Protein AF-A0A526XZ73-F1 (afdb_monomer)

Nearest PDB structures (foldseek):
  2rfl-assembly7_G  TM=9.507E-01  e=3.603E-09  Agrobacterium fabrum str. C58
  2rfl-assembly5_E  TM=9.552E-01  e=5.727E-09  Agrobacterium fabrum str. C58
  2rfl-assembly3_C  TM=9.240E-01  e=2.588E-09  Agrobacterium fabrum str. C58
  2rfl-assembly6_F  TM=9.238E-01  e=9.868E-08  Agrobacterium fabrum str. C58
  2rfl-assembly2_B  TM=8.938E-01  e=2.846E-07  Agrobacterium fabrum str. C58

Mean predicted aligned error: 6.13 Å

Radius of gyration: 14.11 Å; Cα contacts (8 Å, |Δi|>4): 151; chains: 1; bounding box: 30×32×39 Å

Foldseek 3Di:
DPQLADADDPVLLVVLLVVLQVCVVVVVAWQEEEFESRRHLVSSVVSNVVRHHNHHYDYDPCLAVDALVSVVVVCVVVVPTPGYHYRHDPPNVVVNCVVPQVPNDPVVPD

Structure (mmCIF, N/CA/C/O backbone):
data_AF-A0A526XZ73-F1
#
_entry.id   AF-A0A526XZ73-F1
#
loop_
_atom_site.group_PDB
_atom_site.id
_atom_site.type_symbol
_atom_site.label_atom_id
_atom_site.label_alt_id
_atom_site.label_comp_id
_atom_site.label_asym_id
_atom_site.label_entity_id
_atom_site.label_seq_id
_atom_site.pdbx_PDB_ins_code
_atom_site.Cartn_x
_atom_site.Cartn_y
_atom_site.Cartn_z
_atom_site.occupancy
_atom_site.B_iso_or_equiv
_atom_site.auth_seq_id
_atom_site.auth_comp_id
_atom_site.auth_asym_id
_atom_site.auth_atom_id
_atom_site.pdbx_PDB_model_num
ATOM 1 N N . MET A 1 1 ? 12.335 12.193 -17.138 1.00 57.53 1 MET A N 1
ATOM 2 C CA . MET A 1 1 ? 11.238 11.396 -16.547 1.00 57.53 1 MET A CA 1
ATOM 3 C C . MET A 1 1 ? 10.789 12.119 -15.291 1.00 57.53 1 MET A C 1
ATOM 5 O O . MET A 1 1 ? 11.659 12.494 -14.517 1.00 57.53 1 MET A O 1
ATOM 9 N N . ARG A 1 2 ? 9.494 12.406 -15.127 1.00 75.12 2 ARG A N 1
ATOM 10 C CA . ARG A 1 2 ? 8.984 12.994 -13.876 1.00 75.12 2 ARG A CA 1
ATOM 11 C C . ARG A 1 2 ? 8.993 11.907 -12.802 1.00 75.12 2 ARG A C 1
ATOM 13 O O . ARG A 1 2 ? 8.724 10.756 -13.135 1.00 75.12 2 ARG A O 1
ATOM 20 N N . ASP A 1 3 ? 9.288 12.255 -11.552 1.00 81.88 3 ASP A N 1
ATOM 21 C CA . ASP A 1 3 ? 9.326 11.279 -10.449 1.00 81.88 3 ASP A CA 1
ATOM 22 C C . ASP A 1 3 ? 8.010 10.486 -10.328 1.00 81.88 3 ASP A C 1
ATOM 24 O O . ASP A 1 3 ? 8.023 9.273 -10.137 1.00 81.88 3 ASP A O 1
ATOM 28 N N . PHE A 1 4 ? 6.879 11.151 -10.568 1.00 81.19 4 PHE A N 1
ATOM 29 C CA . PHE A 1 4 ? 5.543 10.555 -10.577 1.00 81.19 4 PHE A CA 1
ATOM 30 C C . PHE A 1 4 ? 5.372 9.385 -11.567 1.00 81.19 4 PHE A C 1
ATOM 32 O O . PHE A 1 4 ? 4.668 8.415 -11.281 1.00 81.19 4 PHE A O 1
ATOM 39 N N . ASP A 1 5 ? 6.042 9.458 -12.721 1.00 88.38 5 ASP A N 1
ATOM 40 C CA . ASP A 1 5 ? 5.955 8.463 -13.797 1.00 88.38 5 ASP A CA 1
ATOM 41 C C . ASP A 1 5 ? 7.019 7.358 -13.662 1.00 88.38 5 ASP A C 1
ATOM 43 O O . ASP A 1 5 ? 7.096 6.458 -14.506 1.00 88.38 5 ASP A O 1
ATOM 47 N N . ARG A 1 6 ? 7.864 7.421 -12.623 1.00 91.81 6 ARG A N 1
ATOM 48 C CA . ARG A 1 6 ? 8.911 6.428 -12.379 1.00 91.81 6 ARG A CA 1
ATOM 49 C C . ARG A 1 6 ? 8.277 5.076 -12.018 1.00 91.81 6 ARG A C 1
ATOM 51 O O . ARG A 1 6 ? 7.501 5.020 -11.061 1.00 91.81 6 ARG A O 1
ATOM 58 N N . PRO A 1 7 ? 8.589 3.997 -12.758 1.00 94.50 7 PRO A N 1
ATOM 59 C CA . PRO A 1 7 ? 8.110 2.662 -12.426 1.00 94.50 7 PRO A CA 1
ATOM 60 C C . PRO A 1 7 ? 8.905 2.050 -11.264 1.00 94.50 7 PRO A C 1
ATOM 62 O O . PRO A 1 7 ? 9.993 2.529 -10.930 1.00 94.50 7 PRO A O 1
ATOM 65 N N . LEU A 1 8 ? 8.381 0.962 -10.699 1.00 93.75 8 LEU A N 1
ATOM 66 C CA . LEU A 1 8 ? 9.179 0.016 -9.923 1.00 93.75 8 LEU A CA 1
ATOM 67 C C . LEU A 1 8 ? 10.279 -0.597 -10.798 1.00 93.75 8 LEU A C 1
ATOM 69 O O . LEU A 1 8 ? 10.121 -0.756 -12.013 1.00 93.75 8 LEU A O 1
ATOM 73 N N . ASP A 1 9 ? 11.395 -0.936 -10.163 1.00 96.00 9 ASP A N 1
ATOM 74 C CA . ASP A 1 9 ? 12.390 -1.832 -10.741 1.00 96.00 9 ASP A CA 1
ATOM 75 C C . ASP A 1 9 ? 11.998 -3.302 -10.508 1.00 96.00 9 ASP A C 1
ATOM 77 O O . ASP A 1 9 ? 10.979 -3.603 -9.885 1.00 96.00 9 ASP A O 1
ATOM 81 N N . ALA A 1 10 ? 12.791 -4.230 -11.048 1.00 95.88 10 ALA A N 1
ATOM 82 C CA . ALA A 1 10 ? 12.496 -5.659 -10.965 1.00 95.88 10 ALA A CA 1
ATOM 83 C C . ALA A 1 10 ? 12.443 -6.171 -9.515 1.00 95.88 10 ALA A C 1
ATOM 85 O O . ALA A 1 10 ? 11.593 -7.000 -9.200 1.00 95.88 10 ALA A O 1
ATOM 86 N N . SER A 1 11 ? 13.311 -5.656 -8.637 1.00 96.88 11 SER A N 1
ATOM 87 C CA . SER A 1 11 ? 13.276 -5.962 -7.203 1.00 96.88 11 SER A CA 1
ATOM 88 C C . SER A 1 11 ? 11.979 -5.485 -6.559 1.00 96.88 11 SER A C 1
ATOM 90 O O . SER A 1 11 ? 11.303 -6.280 -5.921 1.00 96.88 11 SER A O 1
ATOM 92 N N . GLY A 1 12 ? 11.567 -4.238 -6.801 1.00 95.50 12 GLY A N 1
ATOM 93 C CA . GLY A 1 12 ? 10.346 -3.692 -6.211 1.00 95.50 12 GLY A CA 1
ATOM 94 C C . GLY A 1 12 ? 9.076 -4.420 -6.658 1.00 95.50 12 GLY A C 1
ATOM 95 O O . GLY A 1 12 ? 8.132 -4.531 -5.880 1.00 95.50 12 GLY A O 1
ATOM 96 N N . VAL A 1 13 ? 9.047 -4.944 -7.889 1.00 97.06 13 VAL A N 1
ATOM 97 C CA . VAL A 1 13 ? 7.948 -5.809 -8.353 1.00 97.06 13 VAL A CA 1
ATOM 98 C C . VAL A 1 13 ? 7.934 -7.130 -7.577 1.00 97.06 13 VAL A C 1
ATOM 100 O O . VAL A 1 13 ? 6.889 -7.509 -7.053 1.00 97.06 13 VAL A O 1
ATOM 103 N N . ALA A 1 14 ? 9.086 -7.794 -7.442 1.00 97.06 14 ALA A N 1
ATOM 104 C CA . ALA A 1 14 ? 9.193 -9.050 -6.697 1.00 97.06 14 ALA A CA 1
ATOM 105 C C . ALA A 1 14 ? 8.858 -8.885 -5.201 1.00 97.06 14 ALA A C 1
ATOM 107 O O . ALA A 1 14 ? 8.222 -9.756 -4.602 1.00 97.06 14 ALA A O 1
ATOM 108 N N . ASP A 1 15 ? 9.236 -7.755 -4.599 1.00 97.75 15 ASP A N 1
ATOM 109 C CA . ASP A 1 15 ? 8.908 -7.426 -3.210 1.00 97.75 15 ASP A CA 1
ATOM 110 C C . ASP A 1 15 ? 7.394 -7.242 -3.021 1.00 97.75 15 ASP A C 1
ATOM 112 O O . ASP A 1 15 ? 6.824 -7.737 -2.047 1.00 97.75 15 ASP A O 1
ATOM 116 N N . ALA A 1 16 ? 6.718 -6.581 -3.970 1.00 97.31 16 ALA A N 1
ATOM 117 C CA . ALA A 1 16 ? 5.267 -6.406 -3.938 1.00 97.31 16 ALA A CA 1
ATOM 118 C C . ALA A 1 16 ? 4.518 -7.746 -4.053 1.00 97.31 16 ALA A C 1
ATOM 120 O O . ALA A 1 16 ? 3.577 -7.992 -3.299 1.00 97.31 16 ALA A O 1
ATOM 121 N N . GLU A 1 17 ? 4.958 -8.636 -4.945 1.00 97.94 17 GLU A N 1
ATOM 122 C CA . GLU A 1 17 ? 4.412 -9.996 -5.067 1.00 97.94 17 GLU A CA 1
ATOM 123 C C . GLU A 1 17 ? 4.617 -10.802 -3.775 1.00 97.94 17 GLU A C 1
ATOM 125 O O . GLU A 1 17 ? 3.682 -11.408 -3.242 1.00 97.94 17 GLU A O 1
ATOM 130 N N . THR A 1 18 ? 5.829 -10.744 -3.213 1.00 98.25 18 THR A N 1
ATOM 131 C CA . THR A 1 18 ? 6.174 -11.413 -1.951 1.00 98.25 18 THR A CA 1
ATOM 132 C C . THR A 1 18 ? 5.292 -10.921 -0.804 1.00 98.25 18 THR A C 1
ATOM 134 O O . THR A 1 18 ? 4.744 -11.730 -0.053 1.00 98.25 18 THR A O 1
ATOM 137 N N . MET A 1 19 ? 5.091 -9.606 -0.691 1.00 98.00 19 MET A N 1
ATOM 138 C CA . MET A 1 19 ? 4.220 -9.021 0.328 1.00 98.00 19 MET A CA 1
ATOM 139 C C . MET A 1 19 ? 2.759 -9.454 0.149 1.00 98.00 19 MET A C 1
ATOM 141 O O . MET A 1 19 ? 2.093 -9.777 1.130 1.00 98.00 19 MET A O 1
ATOM 145 N N . GLY A 1 20 ? 2.268 -9.547 -1.090 1.00 97.75 20 GLY A N 1
ATOM 146 C CA . GLY A 1 20 ? 0.920 -10.041 -1.374 1.00 97.75 20 GLY A CA 1
ATOM 147 C C . GLY A 1 20 ? 0.728 -11.491 -0.923 1.00 97.75 20 GLY A C 1
ATOM 148 O O . GLY A 1 20 ? -0.300 -11.842 -0.336 1.00 97.75 20 GLY A O 1
ATOM 149 N N 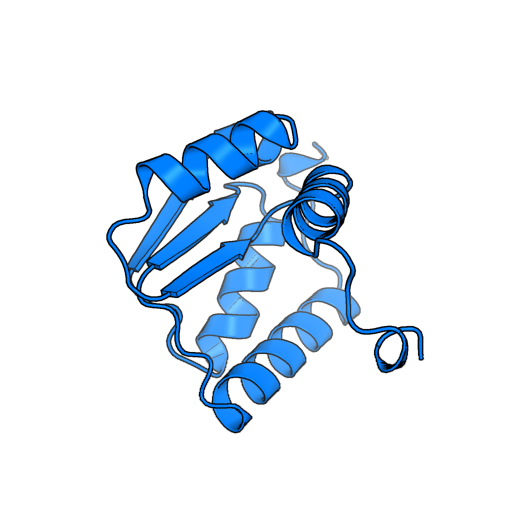. ALA A 1 21 ? 1.740 -12.337 -1.131 1.00 97.75 21 ALA A N 1
ATOM 150 C CA . ALA A 1 21 ? 1.736 -13.711 -0.638 1.00 97.75 21 ALA A CA 1
ATOM 151 C C . ALA A 1 21 ? 1.737 -13.779 0.902 1.00 97.75 21 ALA A C 1
ATOM 153 O O . ALA A 1 21 ? 1.004 -14.590 1.473 1.00 97.75 21 ALA A O 1
ATOM 154 N N . VAL A 1 22 ? 2.501 -12.909 1.575 1.00 98.00 22 VAL A N 1
ATOM 155 C CA . VAL A 1 22 ? 2.507 -12.793 3.046 1.00 98.00 22 VAL A CA 1
ATOM 156 C C . VAL A 1 22 ? 1.141 -12.349 3.567 1.00 98.00 22 VAL A C 1
ATOM 158 O O . VAL A 1 22 ? 0.596 -12.998 4.459 1.00 98.00 22 VAL A O 1
ATOM 161 N N . MET A 1 23 ? 0.543 -11.309 2.978 1.00 97.75 23 MET A N 1
ATOM 162 C CA . MET A 1 23 ? -0.797 -10.841 3.347 1.00 97.75 23 MET A CA 1
ATOM 163 C C . MET A 1 23 ? -1.827 -11.967 3.262 1.00 97.75 23 MET A C 1
ATOM 165 O O . MET A 1 23 ? -2.586 -12.181 4.207 1.00 97.75 23 MET A O 1
ATOM 169 N N . ARG A 1 24 ? -1.807 -12.746 2.172 1.00 96.94 24 ARG A N 1
ATOM 170 C CA . ARG A 1 24 ? -2.678 -13.917 2.024 1.00 96.94 24 ARG A CA 1
ATOM 171 C C . ARG A 1 24 ? -2.441 -14.948 3.126 1.00 96.94 24 ARG A C 1
ATOM 173 O O . ARG A 1 24 ? -3.402 -15.447 3.704 1.00 96.94 24 ARG A O 1
ATOM 180 N N . ALA A 1 25 ? -1.183 -15.293 3.396 1.00 97.75 25 ALA A N 1
ATOM 181 C CA . ALA A 1 25 ? -0.829 -16.310 4.385 1.00 97.75 25 ALA A CA 1
ATOM 182 C C . ALA A 1 25 ? -1.250 -15.914 5.810 1.00 97.75 25 ALA A C 1
ATOM 184 O O . ALA A 1 25 ? -1.671 -16.770 6.586 1.00 97.75 25 ALA A O 1
ATOM 185 N N . CYS A 1 26 ? -1.183 -14.621 6.132 1.00 96.88 26 CYS A N 1
ATOM 186 C CA . CYS A 1 26 ? -1.601 -14.063 7.416 1.00 96.88 26 CYS A CA 1
ATOM 187 C C . CYS A 1 26 ? -3.094 -13.694 7.480 1.00 96.88 26 CYS A C 1
ATOM 189 O O . CYS A 1 26 ? -3.558 -13.241 8.524 1.00 96.88 26 CYS A O 1
ATOM 191 N N . ASN A 1 27 ? -3.852 -13.885 6.393 1.00 95.56 27 ASN A N 1
ATOM 192 C CA . ASN A 1 27 ? -5.249 -13.461 6.264 1.00 95.56 27 ASN A CA 1
ATOM 193 C C . ASN A 1 27 ? -5.453 -11.945 6.504 1.00 95.56 27 ASN A C 1
ATOM 195 O O . ASN A 1 27 ? -6.455 -11.518 7.079 1.00 95.56 27 ASN A O 1
ATOM 199 N N . TYR A 1 28 ? -4.498 -11.127 6.054 1.00 96.00 28 TYR A N 1
ATOM 200 C CA . TYR A 1 28 ? -4.578 -9.665 6.052 1.00 96.00 28 TYR A CA 1
ATOM 201 C C . TYR A 1 28 ? -5.301 -9.186 4.796 1.00 96.00 28 TYR A C 1
ATOM 203 O O . TYR A 1 28 ? -4.679 -8.812 3.802 1.00 96.00 28 TYR A O 1
ATOM 211 N N . ILE A 1 29 ? -6.629 -9.235 4.843 1.00 95.06 29 ILE A N 1
ATOM 212 C CA . ILE A 1 29 ? -7.498 -8.815 3.745 1.00 95.06 29 ILE A CA 1
ATOM 213 C C . ILE A 1 29 ? -8.151 -7.488 4.148 1.00 95.06 29 ILE A C 1
ATOM 215 O O . ILE A 1 29 ? -8.982 -7.500 5.056 1.00 95.06 29 ILE A O 1
ATOM 219 N N . PRO A 1 30 ? -7.762 -6.355 3.536 1.00 95.38 30 PRO A N 1
ATOM 220 C CA . PRO A 1 30 ? -8.351 -5.061 3.848 1.00 95.38 30 PRO A CA 1
ATOM 221 C C . PRO A 1 30 ? -9.749 -4.920 3.230 1.00 95.38 30 PRO A C 1
ATOM 223 O O . PRO A 1 30 ? -10.013 -5.429 2.141 1.00 95.38 30 PRO A O 1
ATOM 226 N N . ASP A 1 31 ? -10.619 -4.142 3.870 1.00 94.75 31 ASP A N 1
ATOM 227 C CA . ASP A 1 31 ? -11.921 -3.762 3.307 1.00 94.75 31 ASP A CA 1
ATOM 228 C C . ASP A 1 31 ? -11.777 -2.638 2.261 1.00 94.75 31 ASP A C 1
ATOM 230 O O . ASP A 1 31 ? -12.521 -2.560 1.275 1.00 94.75 31 ASP A O 1
ATOM 234 N N . LEU A 1 32 ? -10.802 -1.749 2.475 1.00 95.19 32 LEU A N 1
ATOM 235 C CA . LEU A 1 32 ? -10.527 -0.584 1.638 1.00 95.19 32 LEU A CA 1
ATOM 236 C C . LEU A 1 32 ? -9.016 -0.373 1.475 1.00 95.19 32 LEU A C 1
ATOM 238 O O . LEU A 1 32 ? -8.255 -0.441 2.437 1.00 95.19 32 LEU A O 1
ATOM 242 N N . THR A 1 33 ? -8.594 -0.037 0.259 1.00 96.31 33 THR A N 1
ATOM 243 C CA . THR A 1 33 ? -7.231 0.376 -0.073 1.00 96.31 33 THR A CA 1
ATOM 244 C C . THR A 1 33 ? -7.209 1.827 -0.539 1.00 96.31 33 THR A C 1
ATOM 246 O O . THR A 1 33 ? -7.890 2.187 -1.501 1.00 96.31 33 THR A O 1
ATOM 249 N N . LEU A 1 34 ? -6.374 2.654 0.087 1.00 94.69 34 LEU A N 1
ATOM 250 C CA . LEU A 1 34 ? -6.033 3.999 -0.377 1.00 94.69 34 LEU A CA 1
ATOM 251 C C . LEU A 1 34 ? -4.676 3.947 -1.081 1.00 94.69 34 LEU A C 1
ATOM 253 O O . LEU A 1 34 ? -3.671 3.614 -0.459 1.00 94.69 34 LEU A O 1
ATOM 257 N N . CYS A 1 35 ? -4.626 4.272 -2.370 1.00 95.56 35 CYS A N 1
ATOM 258 C CA . CYS A 1 35 ? -3.406 4.148 -3.169 1.00 95.56 35 CYS A CA 1
ATOM 259 C C . CYS A 1 35 ? -3.053 5.460 -3.875 1.00 95.56 35 CYS A C 1
ATOM 261 O O . CYS A 1 35 ? -3.909 6.122 -4.463 1.00 95.56 35 CYS A O 1
ATOM 263 N N . SER A 1 36 ? -1.779 5.849 -3.840 1.00 94.06 36 SER A N 1
ATOM 264 C CA . SER A 1 36 ? -1.290 6.999 -4.601 1.00 94.06 36 SER A CA 1
ATOM 265 C C . SER A 1 36 ? -1.430 6.775 -6.114 1.00 94.06 36 SER A C 1
ATOM 267 O O . SER A 1 36 ? -1.212 5.677 -6.622 1.00 94.06 36 SER A O 1
ATOM 269 N N . ASN A 1 37 ? -1.727 7.837 -6.872 1.00 92.25 37 ASN A N 1
ATOM 270 C CA . ASN A 1 37 ? -1.771 7.767 -8.340 1.00 92.25 37 ASN A CA 1
ATOM 271 C C . ASN A 1 37 ? -0.390 7.611 -9.012 1.00 92.25 37 ASN A C 1
ATOM 273 O O . ASN A 1 37 ? -0.336 7.368 -10.222 1.00 92.25 37 ASN A O 1
ATOM 277 N N . ALA A 1 38 ? 0.711 7.748 -8.265 1.00 92.94 38 ALA A N 1
ATOM 278 C CA . ALA A 1 38 ? 2.061 7.580 -8.798 1.00 92.94 38 ALA A CA 1
ATOM 279 C C . ALA A 1 38 ? 2.265 6.169 -9.368 1.00 92.94 38 ALA A C 1
ATOM 281 O O . ALA A 1 38 ? 1.800 5.179 -8.799 1.00 92.94 38 ALA A O 1
ATOM 282 N N . LYS A 1 39 ? 3.016 6.060 -10.470 1.00 93.50 39 LYS A N 1
ATOM 283 C CA . LYS A 1 39 ? 3.151 4.797 -11.211 1.00 93.50 39 LYS A CA 1
ATOM 284 C C . LYS A 1 39 ? 3.668 3.650 -10.338 1.00 93.50 39 LYS A C 1
ATOM 286 O O . LYS A 1 39 ? 3.081 2.574 -10.346 1.00 93.50 39 LYS A O 1
ATOM 291 N N . ARG A 1 40 ? 4.714 3.895 -9.546 1.00 94.81 40 ARG A N 1
ATOM 292 C CA . ARG A 1 40 ? 5.273 2.900 -8.617 1.00 94.81 40 ARG A CA 1
ATOM 293 C C . ARG A 1 40 ? 4.261 2.391 -7.583 1.00 94.81 40 ARG A C 1
ATOM 295 O O . ARG A 1 40 ? 4.215 1.196 -7.348 1.00 94.81 40 ARG A O 1
ATOM 302 N N . ALA A 1 41 ? 3.413 3.264 -7.033 1.00 95.62 41 ALA A N 1
ATOM 303 C CA . ALA A 1 41 ? 2.417 2.882 -6.029 1.00 95.62 41 ALA A CA 1
ATOM 304 C C . ALA A 1 41 ? 1.332 1.981 -6.635 1.00 95.62 41 ALA A C 1
ATOM 306 O O . ALA A 1 41 ? 0.957 0.965 -6.054 1.00 95.62 41 ALA A O 1
ATOM 307 N N . ARG A 1 42 ? 0.891 2.303 -7.857 1.00 96.00 42 ARG A N 1
ATOM 308 C CA . ARG A 1 42 ? -0.029 1.447 -8.615 1.00 96.00 42 ARG A CA 1
ATOM 309 C C . ARG A 1 42 ? 0.567 0.072 -8.890 1.00 96.00 42 ARG A C 1
ATOM 311 O O . ARG A 1 42 ? -0.103 -0.922 -8.655 1.00 96.00 42 ARG A O 1
ATOM 318 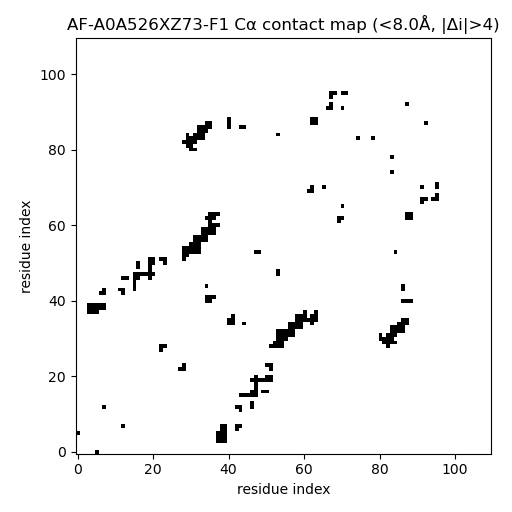N N . GLN A 1 43 ? 1.830 0.019 -9.308 1.00 97.44 43 GLN A N 1
ATOM 319 C CA . GLN A 1 43 ? 2.521 -1.247 -9.555 1.00 97.44 43 GLN A CA 1
ATOM 320 C C . GLN A 1 43 ? 2.723 -2.066 -8.272 1.00 97.44 43 GLN A C 1
ATOM 322 O O . GLN A 1 43 ? 2.612 -3.286 -8.311 1.00 97.44 43 GLN A O 1
ATOM 327 N N . THR A 1 44 ? 2.952 -1.418 -7.123 1.00 97.50 44 THR A N 1
ATOM 328 C CA . THR A 1 44 ? 2.962 -2.107 -5.824 1.00 97.50 44 THR A CA 1
ATOM 329 C C . THR A 1 44 ? 1.601 -2.739 -5.542 1.00 97.50 44 THR A C 1
ATOM 331 O O . THR 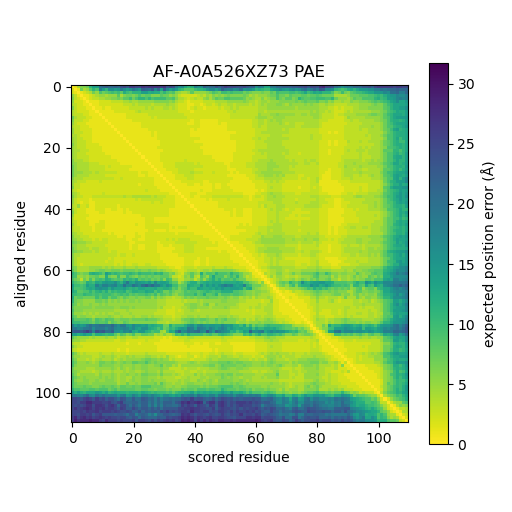A 1 44 ? 1.535 -3.917 -5.208 1.00 97.50 44 THR A O 1
ATOM 334 N N . LEU A 1 45 ? 0.510 -1.989 -5.729 1.00 97.94 45 LEU A N 1
ATOM 335 C CA . LEU A 1 45 ? -0.842 -2.516 -5.543 1.00 97.94 45 LEU A CA 1
ATOM 336 C C . LEU A 1 45 ? -1.157 -3.675 -6.502 1.00 97.94 45 LEU A C 1
ATOM 338 O O . LEU A 1 45 ? -1.769 -4.652 -6.084 1.00 97.94 45 LEU A O 1
ATOM 342 N N . GLU A 1 46 ? -0.721 -3.595 -7.759 1.00 97.56 46 GLU A N 1
ATOM 343 C CA . GLU A 1 46 ? -0.871 -4.678 -8.740 1.00 97.56 46 GLU A CA 1
ATOM 344 C C . GLU A 1 46 ? -0.168 -5.966 -8.279 1.00 97.56 46 GLU A C 1
ATOM 346 O O . GLU A 1 46 ? -0.772 -7.037 -8.338 1.00 97.56 46 GLU A O 1
ATOM 351 N N . GLY A 1 47 ? 1.062 -5.864 -7.760 1.00 97.75 47 GLY A N 1
ATOM 352 C CA . GLY A 1 47 ? 1.795 -7.009 -7.207 1.00 97.75 47 GLY A CA 1
ATOM 353 C C . GLY A 1 47 ? 1.082 -7.647 -6.011 1.00 97.75 47 GLY A C 1
ATOM 354 O O . GLY A 1 47 ? 0.938 -8.866 -5.955 1.00 97.75 47 GLY A O 1
ATOM 355 N N . LEU A 1 48 ? 0.544 -6.831 -5.098 1.00 98.12 48 LEU A N 1
ATOM 356 C CA . LEU A 1 48 ? -0.255 -7.314 -3.963 1.00 98.12 48 LEU A CA 1
ATOM 357 C C . LEU A 1 48 ? -1.532 -8.035 -4.434 1.00 98.12 48 LEU A C 1
ATOM 359 O O . LEU A 1 48 ? -1.815 -9.161 -4.013 1.00 98.12 48 LEU A O 1
ATOM 363 N N . ALA A 1 49 ? -2.280 -7.397 -5.341 1.00 97.12 49 ALA A N 1
ATOM 364 C CA . ALA A 1 49 ? -3.561 -7.879 -5.856 1.00 97.12 49 ALA A CA 1
ATOM 365 C C . ALA A 1 49 ? -3.441 -9.170 -6.685 1.00 97.12 49 ALA A C 1
ATOM 367 O O . ALA A 1 49 ? -4.413 -9.913 -6.823 1.00 97.12 49 ALA A O 1
ATOM 368 N N . GLY A 1 50 ? -2.249 -9.476 -7.209 1.00 97.12 50 GLY A N 1
ATOM 369 C CA . GLY A 1 50 ? -1.961 -10.757 -7.857 1.00 97.12 50 GLY A CA 1
ATOM 370 C C . GLY A 1 50 ? -2.032 -11.958 -6.906 1.00 97.12 50 GLY A C 1
ATOM 371 O O . GLY A 1 50 ? -2.248 -13.086 -7.355 1.00 97.12 50 GLY A O 1
ATOM 372 N N . HIS A 1 51 ? -1.890 -11.732 -5.596 1.00 97.25 51 HIS A N 1
ATOM 373 C CA . HIS A 1 51 ? -1.828 -12.796 -4.594 1.00 97.25 51 HIS A CA 1
ATOM 374 C C . HIS A 1 51 ? -2.984 -12.787 -3.591 1.00 97.25 51 HIS A C 1
ATOM 376 O O . HIS A 1 51 ? -3.341 -13.863 -3.108 1.00 97.25 51 HIS A O 1
ATOM 382 N N . THR A 1 52 ? -3.578 -11.633 -3.282 1.00 96.62 52 THR A N 1
ATOM 383 C CA . THR A 1 52 ? -4.676 -11.502 -2.309 1.00 96.62 52 THR A CA 1
ATOM 384 C C . THR A 1 52 ? -5.696 -10.451 -2.740 1.00 96.62 52 THR A C 1
ATOM 386 O O . THR A 1 52 ? -5.382 -9.563 -3.528 1.00 96.62 52 THR A O 1
ATOM 389 N N . ASP A 1 53 ? -6.915 -10.526 -2.200 1.00 96.50 53 ASP A N 1
ATOM 390 C CA . ASP A 1 53 ? -7.866 -9.421 -2.319 1.00 96.50 53 ASP A CA 1
ATOM 391 C C . ASP A 1 53 ? -7.332 -8.196 -1.558 1.00 96.50 53 ASP A C 1
ATOM 393 O O . ASP A 1 53 ? -6.757 -8.321 -0.473 1.00 96.50 53 ASP A O 1
ATOM 397 N N . THR A 1 54 ? -7.500 -7.021 -2.161 1.00 96.62 54 THR A N 1
ATOM 398 C CA . THR A 1 54 ? -7.095 -5.717 -1.613 1.00 96.62 54 THR A CA 1
ATOM 399 C C . THR A 1 54 ? -8.304 -4.811 -1.355 1.00 96.62 54 THR A C 1
ATOM 401 O O . THR A 1 54 ? -8.156 -3.617 -1.090 1.00 96.62 54 THR A O 1
ATOM 404 N N . GLY A 1 55 ? -9.512 -5.372 -1.403 1.00 94.75 55 GLY A N 1
ATOM 405 C CA . GLY A 1 55 ? -10.744 -4.667 -1.096 1.00 94.75 55 GLY A CA 1
ATOM 406 C C . GLY A 1 55 ? -11.069 -3.583 -2.120 1.00 94.75 55 GLY A C 1
ATOM 407 O O . GLY A 1 55 ? -10.574 -3.553 -3.252 1.00 94.75 55 GLY A O 1
ATOM 408 N N . ARG A 1 56 ? -11.939 -2.648 -1.733 1.00 94.75 56 ARG A N 1
ATOM 409 C CA . ARG A 1 56 ? -12.279 -1.513 -2.598 1.00 94.75 56 ARG A CA 1
ATOM 410 C C . ARG A 1 56 ? -11.073 -0.584 -2.712 1.00 94.75 56 ARG A C 1
ATOM 412 O O . ARG A 1 56 ? -10.556 -0.134 -1.702 1.00 94.75 56 ARG A O 1
ATOM 419 N N . VAL A 1 57 ? -10.679 -0.209 -3.926 1.00 95.94 57 VAL A N 1
ATOM 420 C CA . VAL A 1 57 ? -9.534 0.691 -4.145 1.00 95.94 57 VAL A CA 1
ATOM 421 C C . VAL A 1 57 ? -9.998 2.124 -4.403 1.00 95.94 57 VAL A C 1
ATOM 423 O O . VAL A 1 57 ? -10.857 2.366 -5.252 1.00 95.94 57 VAL A O 1
ATOM 426 N N . LEU A 1 58 ? -9.387 3.087 -3.711 1.00 93.88 58 LEU A N 1
ATOM 427 C CA . LEU A 1 58 ? -9.491 4.517 -3.986 1.00 93.88 58 LEU A CA 1
ATOM 428 C C . LEU A 1 58 ? -8.115 5.077 -4.340 1.00 93.88 58 LEU A C 1
ATOM 430 O O . LEU A 1 58 ? -7.179 5.014 -3.543 1.00 93.88 58 LEU A O 1
ATOM 434 N N . PHE A 1 59 ? -8.003 5.657 -5.535 1.00 92.88 59 PHE A N 1
ATOM 435 C CA . PHE A 1 59 ? -6.784 6.335 -5.955 1.00 92.88 59 PHE A CA 1
ATOM 436 C C . PHE A 1 59 ? -6.818 7.811 -5.573 1.00 92.88 59 PHE A C 1
ATOM 438 O O . PHE A 1 59 ? -7.720 8.537 -5.991 1.00 92.88 59 PHE A O 1
ATOM 445 N N . LEU A 1 60 ? -5.817 8.260 -4.820 1.00 88.44 60 LEU A N 1
ATOM 446 C CA . LEU A 1 60 ? -5.745 9.614 -4.279 1.00 88.44 60 LEU A CA 1
ATOM 447 C C . LEU A 1 60 ? -4.451 10.293 -4.733 1.00 88.44 60 LEU A C 1
ATOM 449 O O . LEU A 1 60 ? -3.348 9.813 -4.472 1.00 88.44 60 LEU A O 1
ATOM 453 N N . GLU A 1 61 ? -4.574 11.426 -5.426 1.00 82.19 61 GLU A N 1
ATOM 454 C CA . GLU A 1 61 ? -3.414 12.251 -5.794 1.00 82.19 61 GLU A CA 1
ATOM 455 C C . GLU A 1 61 ? -2.758 12.874 -4.557 1.00 82.19 61 GLU A C 1
ATOM 457 O O . GLU A 1 61 ? -1.534 12.949 -4.484 1.00 82.19 61 GLU A O 1
ATOM 462 N N . THR 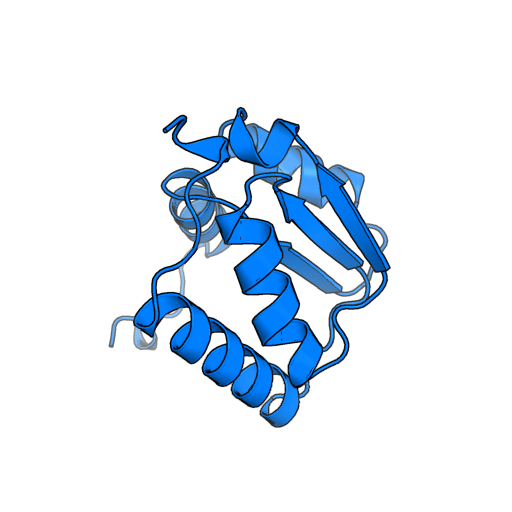A 1 62 ? -3.561 13.195 -3.540 1.00 78.62 62 THR A N 1
ATOM 463 C CA . THR A 1 62 ? -3.112 13.763 -2.265 1.00 78.62 62 THR A CA 1
ATOM 464 C C . THR A 1 62 ? -2.092 12.884 -1.544 1.00 78.62 62 THR A C 1
ATOM 466 O O . THR A 1 62 ? -1.167 13.409 -0.941 1.00 78.62 62 THR A O 1
ATOM 469 N N . LEU A 1 63 ? -2.142 11.554 -1.698 1.00 78.19 63 LEU A N 1
ATOM 470 C CA . LEU A 1 63 ? -1.122 10.657 -1.133 1.00 78.19 63 LEU A CA 1
ATOM 471 C C . LEU A 1 63 ? 0.283 10.868 -1.729 1.00 78.19 63 LEU A C 1
ATOM 473 O O . LEU A 1 63 ? 1.261 10.416 -1.141 1.00 78.19 63 LEU A O 1
ATOM 477 N N . TYR A 1 64 ? 0.405 11.505 -2.899 1.00 73.44 64 TYR A N 1
ATOM 478 C CA . TYR A 1 64 ? 1.700 11.870 -3.487 1.00 73.44 64 TYR A CA 1
ATOM 479 C C . TYR A 1 64 ? 2.212 13.240 -3.018 1.00 73.44 64 TYR A C 1
ATOM 481 O O . TYR A 1 64 ? 3.415 13.480 -3.059 1.00 73.44 64 TYR A O 1
ATOM 489 N N . SER A 1 65 ? 1.316 14.143 -2.613 1.00 70.81 65 SER A N 1
ATOM 490 C CA . SER A 1 65 ? 1.633 15.557 -2.380 1.00 70.81 65 SER A CA 1
ATOM 491 C C . SER A 1 65 ? 1.453 16.033 -0.937 1.00 70.81 65 SER A C 1
ATOM 493 O O . SER A 1 65 ? 1.909 17.128 -0.621 1.00 70.81 65 SER A O 1
ATOM 495 N N . GLU A 1 66 ? 0.767 15.269 -0.085 1.00 69.38 66 GLU A N 1
ATOM 496 C CA . GLU A 1 66 ? 0.500 15.626 1.313 1.00 69.38 66 GLU A CA 1
ATOM 497 C C . GLU A 1 66 ? 1.512 15.025 2.298 1.00 69.38 66 GLU A C 1
ATOM 499 O O . GLU A 1 66 ? 2.242 14.084 1.986 1.00 69.38 66 GLU A O 1
ATOM 504 N N . ASP A 1 67 ? 1.539 15.598 3.503 1.00 70.19 67 ASP A N 1
ATOM 505 C CA . ASP A 1 67 ? 2.373 15.189 4.631 1.00 70.19 67 ASP A CA 1
ATOM 506 C C . ASP A 1 67 ? 1.709 14.082 5.490 1.00 70.19 67 ASP A C 1
ATOM 508 O O . ASP A 1 67 ? 0.627 13.572 5.183 1.00 70.19 67 ASP A O 1
ATOM 512 N N . ALA A 1 68 ? 2.354 13.680 6.591 1.00 68.56 68 ALA A N 1
ATOM 513 C CA . ALA A 1 68 ? 1.865 12.623 7.481 1.00 68.56 68 ALA A CA 1
ATOM 514 C C . ALA A 1 68 ? 0.514 12.969 8.132 1.00 68.56 68 ALA A C 1
ATOM 516 O O . ALA A 1 68 ? -0.305 12.080 8.379 1.00 68.56 68 ALA A O 1
ATOM 517 N N . ALA A 1 69 ? 0.253 14.255 8.391 1.00 73.25 69 ALA A N 1
ATOM 518 C CA . ALA A 1 69 ? -1.032 14.701 8.920 1.00 73.25 69 ALA A CA 1
ATOM 519 C C . ALA A 1 69 ? -2.144 14.519 7.875 1.00 73.25 69 ALA A C 1
ATOM 521 O O . ALA A 1 69 ? -3.243 14.077 8.220 1.00 73.25 69 ALA A O 1
ATOM 522 N N . GLY A 1 70 ? -1.837 14.774 6.601 1.00 80.38 70 GLY A N 1
ATOM 523 C CA . GLY A 1 70 ? -2.695 14.441 5.465 1.00 80.38 70 GLY A CA 1
ATOM 524 C C . GLY A 1 70 ? -3.058 12.958 5.412 1.00 80.38 70 GLY A C 1
ATOM 525 O O . GLY A 1 70 ? -4.238 12.604 5.370 1.00 80.38 70 GLY A O 1
ATOM 526 N N . TYR A 1 71 ? -2.066 12.071 5.536 1.00 81.69 71 TYR A N 1
ATOM 527 C CA . TYR A 1 71 ? -2.292 10.620 5.595 1.00 81.69 71 TYR A CA 1
ATOM 528 C C . TYR A 1 71 ? -3.238 10.231 6.741 1.00 81.69 71 TYR A C 1
ATOM 530 O O . TYR A 1 71 ? -4.200 9.493 6.525 1.00 81.69 71 TYR A O 1
ATOM 538 N N . LEU A 1 72 ? -3.022 10.763 7.948 1.00 82.06 72 LEU A N 1
ATOM 539 C CA . LEU A 1 72 ? -3.878 10.468 9.099 1.00 82.06 72 LEU A CA 1
ATOM 540 C C . LEU A 1 72 ? -5.316 10.968 8.900 1.00 82.06 72 LEU A C 1
ATOM 542 O O . LEU A 1 72 ? -6.268 10.281 9.274 1.00 82.06 72 LEU A O 1
ATOM 546 N N . ASN A 1 73 ? -5.491 12.145 8.298 1.00 85.50 73 ASN A N 1
ATOM 547 C CA . ASN A 1 73 ? -6.811 12.687 7.983 1.00 85.50 73 ASN A CA 1
ATOM 548 C C . ASN A 1 73 ? -7.539 11.838 6.938 1.00 85.50 73 ASN A C 1
ATOM 550 O O . ASN A 1 73 ? -8.733 11.588 7.091 1.00 85.50 73 ASN A O 1
ATOM 554 N N . LEU A 1 74 ? -6.830 11.349 5.917 1.00 86.31 74 LEU A N 1
ATOM 555 C CA . LEU A 1 74 ? -7.388 10.431 4.924 1.00 86.31 74 LEU A CA 1
ATOM 556 C C . LEU A 1 74 ? -7.833 9.116 5.565 1.00 86.31 74 LEU A C 1
ATOM 558 O O . LEU A 1 74 ? -8.936 8.652 5.285 1.00 86.31 74 LEU A O 1
ATOM 562 N N . ILE A 1 75 ? -7.019 8.553 6.459 1.00 85.75 75 ILE A N 1
ATOM 563 C CA . ILE A 1 75 ? -7.356 7.329 7.197 1.00 85.75 75 ILE A CA 1
ATOM 564 C C . ILE A 1 75 ? -8.595 7.558 8.064 1.00 85.75 75 ILE A C 1
ATOM 566 O O . ILE A 1 75 ? -9.550 6.796 7.977 1.00 85.75 75 ILE A O 1
ATOM 570 N N . ARG A 1 76 ? -8.632 8.644 8.847 1.00 85.12 76 ARG A N 1
ATOM 571 C CA . ARG A 1 76 ? -9.783 8.986 9.702 1.00 85.12 76 ARG A CA 1
ATOM 572 C C . ARG A 1 76 ? -11.055 9.249 8.899 1.00 85.12 76 ARG A C 1
ATOM 574 O O . ARG A 1 76 ? -12.122 8.782 9.280 1.00 85.12 76 ARG A O 1
ATOM 581 N N . GLY A 1 77 ? -10.949 9.979 7.789 1.00 85.38 77 GLY A N 1
ATOM 582 C CA . GLY A 1 77 ? -12.077 10.288 6.908 1.00 85.38 77 GLY A CA 1
ATOM 583 C C . GLY A 1 77 ? -12.629 9.066 6.173 1.00 85.38 77 GLY A C 1
ATOM 584 O O . GLY A 1 77 ? -13.780 9.075 5.75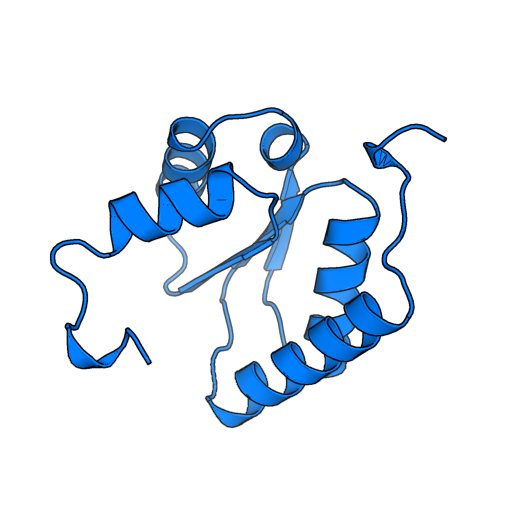0 1.00 85.38 77 GLY A O 1
ATOM 585 N N . ASN A 1 78 ? -11.826 8.008 6.058 1.00 83.19 78 ASN A N 1
ATOM 586 C CA . ASN A 1 78 ? -12.211 6.723 5.489 1.00 83.19 78 ASN A CA 1
ATOM 587 C C . ASN A 1 78 ? -12.159 5.617 6.553 1.00 83.19 78 ASN A C 1
ATOM 589 O O . ASN A 1 78 ? -11.818 4.495 6.210 1.00 83.19 78 ASN A O 1
ATOM 593 N N . GLY A 1 79 ? -12.438 5.932 7.824 1.00 70.31 79 GLY A N 1
ATOM 594 C CA . GLY A 1 79 ? -12.302 5.010 8.962 1.00 70.31 79 GLY A CA 1
ATOM 595 C C . GLY A 1 79 ? -13.534 4.148 9.263 1.00 70.31 79 GLY A C 1
ATOM 596 O O . GLY A 1 79 ? -13.541 3.425 10.250 1.00 70.31 79 GLY A O 1
ATOM 597 N N . GLU A 1 80 ? -14.580 4.232 8.440 1.00 75.38 80 GLU A N 1
ATOM 598 C CA . GLU A 1 80 ? -15.743 3.331 8.498 1.00 75.38 80 GLU A CA 1
ATOM 599 C C . GLU A 1 80 ? -15.503 1.865 8.040 1.00 75.38 80 GLU A C 1
ATOM 601 O O . GLU A 1 80 ? -16.282 1.002 8.442 1.00 75.38 80 GLU A O 1
ATOM 606 N N . PRO A 1 81 ? -14.476 1.505 7.242 1.00 70.50 81 PRO A N 1
ATOM 607 C CA . PRO A 1 81 ? -14.072 0.116 7.054 1.00 70.50 81 PRO A CA 1
ATOM 608 C C . PRO A 1 81 ? -13.416 -0.440 8.325 1.00 70.50 81 PRO A C 1
ATOM 610 O O . PRO A 1 81 ? -12.713 0.277 9.036 1.00 70.50 81 PRO A O 1
ATOM 613 N N . GLY A 1 82 ? -13.591 -1.739 8.584 1.00 82.00 82 GLY A N 1
ATOM 614 C CA . GLY A 1 82 ? -12.938 -2.411 9.711 1.00 82.00 82 GLY A CA 1
ATOM 615 C C . GLY A 1 82 ? -11.417 -2.485 9.554 1.00 82.00 82 GLY A C 1
ATOM 616 O O . GLY A 1 82 ? -10.688 -2.423 10.542 1.00 82.00 82 GLY A O 1
ATOM 617 N N . SER A 1 83 ? -10.934 -2.582 8.314 1.00 90.19 83 SER A N 1
ATOM 618 C CA . SER A 1 83 ? -9.517 -2.680 7.970 1.00 90.19 83 SER A CA 1
ATOM 619 C C . SER A 1 83 ? -9.168 -1.865 6.718 1.00 90.19 83 SER A C 1
ATOM 621 O O . SER A 1 83 ? -9.905 -1.850 5.729 1.00 90.19 83 SER A O 1
ATOM 623 N N . LEU A 1 84 ? -8.025 -1.176 6.758 1.00 92.38 84 LEU A N 1
ATOM 624 C CA . LEU A 1 84 ? -7.569 -0.267 5.705 1.00 92.38 84 LEU A CA 1
ATOM 625 C C . LEU A 1 84 ? -6.125 -0.590 5.300 1.00 92.38 84 LEU A C 1
ATOM 627 O O . LEU A 1 84 ? -5.256 -0.714 6.161 1.00 92.38 84 LEU A O 1
ATOM 631 N N . LEU A 1 85 ? -5.857 -0.650 3.996 1.00 94.25 85 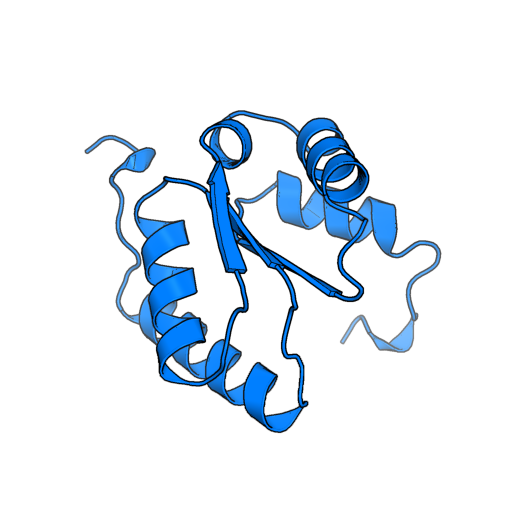LEU A N 1
ATOM 632 C CA . LEU A 1 85 ? -4.510 -0.677 3.426 1.00 94.25 85 LEU A CA 1
ATOM 633 C C . LEU A 1 85 ? -4.164 0.697 2.838 1.00 94.25 85 LEU A C 1
ATOM 635 O O . LEU A 1 85 ? -4.966 1.298 2.125 1.00 94.25 85 LEU A O 1
ATOM 639 N N . VAL A 1 86 ? -2.951 1.188 3.092 1.00 93.25 86 VAL A N 1
ATOM 640 C CA . VAL A 1 86 ? -2.448 2.441 2.511 1.00 93.25 86 VAL A CA 1
ATOM 641 C C . VAL A 1 86 ? -1.195 2.154 1.688 1.00 93.25 86 VAL A C 1
ATOM 643 O O . VAL A 1 86 ? -0.212 1.638 2.208 1.00 93.25 86 VAL A O 1
ATOM 646 N N . VAL A 1 87 ? -1.222 2.511 0.402 1.00 94.69 87 VAL A N 1
ATOM 647 C CA . VAL A 1 87 ? -0.089 2.401 -0.528 1.00 94.69 87 VAL A CA 1
ATOM 648 C C . VAL A 1 87 ? 0.379 3.807 -0.903 1.00 94.69 87 VAL A C 1
ATOM 650 O O . VAL A 1 87 ? -0.195 4.476 -1.771 1.00 94.69 87 VAL A O 1
ATOM 653 N N . GLY A 1 88 ? 1.411 4.263 -0.195 1.00 91.50 88 GLY A N 1
ATOM 654 C CA . GLY A 1 88 ? 1.906 5.637 -0.218 1.00 91.50 88 GLY A CA 1
ATOM 655 C C . GLY A 1 88 ? 3.404 5.753 -0.493 1.00 91.50 88 GLY A C 1
ATOM 656 O O . GLY A 1 88 ? 3.996 4.913 -1.169 1.00 91.50 88 GLY A O 1
ATOM 657 N N . HIS A 1 89 ? 4.012 6.826 0.013 1.00 88.44 89 HIS A N 1
ATOM 658 C CA . HIS A 1 89 ? 5.435 7.125 -0.168 1.00 88.44 89 HIS A CA 1
ATOM 659 C C . HIS A 1 89 ? 6.105 7.435 1.170 1.00 88.44 89 HIS A C 1
ATOM 661 O O . HIS A 1 89 ? 5.457 7.880 2.120 1.00 88.44 89 HIS A O 1
ATOM 667 N N . ASN A 1 90 ? 7.420 7.237 1.226 1.00 80.88 90 ASN A N 1
ATOM 668 C CA . ASN A 1 90 ? 8.248 7.781 2.300 1.00 80.88 90 ASN A CA 1
ATOM 669 C C . ASN A 1 90 ? 8.576 9.262 2.026 1.00 80.88 90 ASN A C 1
ATOM 671 O O . ASN A 1 90 ? 8.653 9.652 0.856 1.00 80.88 90 ASN A O 1
ATOM 675 N N . PRO A 1 91 ? 8.777 10.085 3.073 1.00 82.75 91 PRO A N 1
ATOM 676 C CA . PRO A 1 91 ? 8.831 9.705 4.493 1.00 82.75 91 PRO A CA 1
ATOM 677 C C . PRO A 1 91 ? 7.457 9.539 5.165 1.00 82.75 91 PRO A C 1
ATOM 679 O O . PRO A 1 91 ? 7.377 8.971 6.244 1.00 82.75 91 PRO A O 1
ATOM 682 N N . MET A 1 92 ? 6.356 9.943 4.522 1.00 82.88 92 MET A N 1
ATOM 683 C CA . MET A 1 92 ? 5.061 10.045 5.212 1.00 82.88 92 MET A CA 1
ATOM 684 C C . MET A 1 92 ? 4.524 8.713 5.743 1.00 82.88 92 MET A C 1
ATOM 686 O O . MET A 1 92 ? 3.863 8.691 6.776 1.00 82.88 92 MET A O 1
ATOM 690 N N . THR A 1 93 ? 4.815 7.603 5.063 1.00 82.94 93 THR A N 1
ATOM 691 C CA . THR A 1 93 ? 4.430 6.262 5.536 1.00 82.94 93 THR A CA 1
ATOM 692 C C . THR A 1 93 ? 5.189 5.873 6.811 1.00 82.94 93 THR A C 1
ATOM 694 O O . 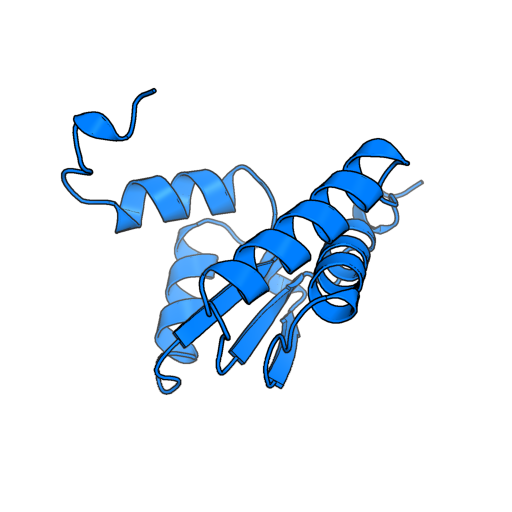THR A 1 93 ? 4.601 5.303 7.730 1.00 82.94 93 THR A O 1
ATOM 697 N N . GLU A 1 94 ? 6.472 6.221 6.898 1.00 83.94 94 GLU A N 1
ATOM 698 C CA . GLU A 1 94 ? 7.305 6.017 8.087 1.00 83.94 94 GLU A CA 1
ATOM 699 C C . GLU A 1 94 ? 6.826 6.895 9.248 1.00 83.94 94 GLU A C 1
ATOM 701 O O . GLU A 1 94 ? 6.537 6.381 10.328 1.00 83.94 94 GLU A O 1
ATOM 706 N N . ASP A 1 95 ? 6.629 8.191 9.002 1.00 82.31 95 ASP A N 1
ATOM 707 C CA . ASP A 1 95 ? 6.132 9.139 10.005 1.00 82.31 95 ASP A CA 1
ATOM 708 C C . ASP A 1 95 ? 4.759 8.728 10.556 1.00 82.31 95 ASP A C 1
ATOM 710 O O . ASP A 1 95 ? 4.522 8.776 11.765 1.00 82.31 95 ASP A O 1
ATOM 714 N N . LEU A 1 96 ? 3.852 8.281 9.679 1.00 82.44 96 LEU A N 1
ATOM 715 C CA . LEU A 1 96 ? 2.548 7.752 10.072 1.00 82.44 96 LEU A CA 1
ATOM 716 C C . LEU A 1 96 ? 2.698 6.500 10.945 1.00 82.44 96 LEU A C 1
ATOM 718 O O . LEU A 1 96 ? 2.006 6.368 11.953 1.00 82.44 96 LEU A O 1
ATOM 722 N N . THR A 1 97 ? 3.598 5.590 10.569 1.00 83.56 97 THR A N 1
ATOM 723 C CA . THR A 1 97 ? 3.863 4.367 11.335 1.00 83.56 97 THR A CA 1
ATOM 724 C C . THR A 1 97 ? 4.370 4.715 12.731 1.00 83.56 97 THR A C 1
ATOM 726 O O . THR A 1 97 ? 3.836 4.201 13.711 1.00 83.56 97 THR A O 1
ATOM 729 N N . ILE A 1 98 ? 5.325 5.642 12.845 1.00 82.19 98 ILE A N 1
ATOM 730 C CA . ILE A 1 98 ? 5.837 6.136 14.131 1.00 82.19 98 ILE A CA 1
ATOM 731 C C . ILE A 1 98 ? 4.704 6.755 14.958 1.00 82.19 98 ILE A C 1
ATOM 733 O O . ILE A 1 98 ? 4.555 6.434 16.135 1.00 82.19 98 ILE A O 1
ATOM 737 N N . ALA A 1 99 ? 3.870 7.599 14.345 1.00 78.81 99 ALA A N 1
ATOM 738 C CA . ALA A 1 99 ? 2.769 8.270 15.032 1.00 78.81 99 ALA A CA 1
ATOM 739 C C . ALA A 1 99 ? 1.684 7.304 15.545 1.00 78.81 99 ALA A C 1
ATOM 741 O O . ALA A 1 99 ? 1.065 7.577 16.574 1.00 78.81 99 ALA A O 1
ATOM 742 N N . LEU A 1 100 ? 1.438 6.193 14.842 1.00 78.88 100 LEU A N 1
ATOM 743 C CA . LEU A 1 100 ? 0.422 5.197 15.206 1.00 78.88 100 LEU A CA 1
ATOM 744 C C . LEU A 1 100 ? 0.945 4.091 16.127 1.00 78.88 100 LEU A C 1
ATOM 746 O O . LEU A 1 100 ? 0.146 3.468 16.823 1.00 78.88 100 LEU A O 1
ATOM 750 N N . SER A 1 101 ? 2.256 3.846 16.152 1.00 78.94 101 SER A N 1
ATOM 751 C CA . SER A 1 101 ? 2.841 2.728 16.905 1.00 78.94 101 SER A CA 1
ATOM 752 C C . SER A 1 101 ? 2.817 2.919 18.425 1.00 78.94 101 SER A C 1
ATOM 754 O O . SER A 1 101 ? 3.088 1.961 19.141 1.00 78.94 101 SER A O 1
ATOM 756 N N . GLY A 1 102 ? 2.478 4.111 18.939 1.00 72.12 102 GLY A N 1
ATOM 757 C CA . GLY A 1 102 ? 2.494 4.391 20.381 1.00 72.12 102 GLY A CA 1
ATOM 758 C C . GLY A 1 102 ? 3.850 4.034 21.014 1.00 72.12 102 GLY A C 1
ATOM 759 O O . GLY A 1 102 ? 4.894 4.334 20.436 1.00 72.12 102 GLY A O 1
ATOM 760 N N . ASP A 1 103 ? 3.834 3.344 22.160 1.00 58.16 103 ASP A N 1
ATOM 761 C CA . ASP A 1 103 ? 4.995 2.612 22.688 1.00 58.16 103 ASP A CA 1
ATOM 762 C C . ASP A 1 103 ? 5.053 1.232 22.008 1.00 58.16 10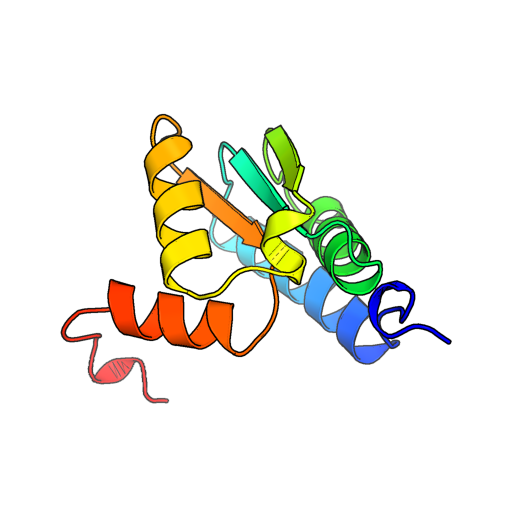3 ASP A C 1
ATOM 764 O O . ASP A 1 103 ? 4.569 0.241 22.556 1.00 58.16 103 ASP A O 1
ATOM 768 N N . GLY A 1 104 ? 5.549 1.172 20.770 1.00 56.19 104 GLY A N 1
ATOM 769 C CA . GLY A 1 104 ? 5.585 -0.071 19.988 1.00 56.19 104 GLY A CA 1
ATOM 770 C C . GLY A 1 104 ? 6.261 -1.233 20.733 1.00 56.19 104 GLY A C 1
ATOM 771 O O . GLY A 1 104 ? 7.077 -1.020 21.630 1.00 56.19 104 GLY A O 1
ATOM 772 N N . GLU A 1 105 ? 5.948 -2.478 20.359 1.00 59.69 105 GLU A N 1
ATOM 773 C CA . GLU A 1 105 ? 6.563 -3.652 20.990 1.00 59.69 105 GLU A CA 1
ATOM 774 C C . GLU A 1 105 ? 8.094 -3.617 20.844 1.00 59.69 105 GLU A C 1
ATOM 776 O O . GLU A 1 105 ? 8.634 -3.655 19.737 1.00 59.69 105 GLU A O 1
ATOM 781 N N . GLU A 1 106 ? 8.813 -3.583 21.970 1.00 53.47 106 GLU A N 1
ATOM 782 C CA . GLU A 1 106 ? 10.283 -3.534 22.009 1.00 53.47 106 GLU A CA 1
ATOM 783 C C . GLU A 1 106 ? 10.926 -4.728 21.273 1.00 53.47 106 GLU A C 1
ATOM 785 O O . GLU A 1 106 ? 12.017 -4.619 20.713 1.00 53.47 106 GLU A O 1
ATOM 790 N N . THR A 1 107 ? 10.199 -5.845 21.187 1.00 52.31 107 THR A N 1
ATOM 791 C CA . THR A 1 107 ? 10.568 -7.072 20.471 1.00 52.31 107 THR A CA 1
ATOM 792 C C . THR A 1 107 ? 10.507 -6.972 18.947 1.00 52.31 107 THR A C 1
ATOM 794 O O . THR A 1 107 ? 11.069 -7.834 18.278 1.00 52.31 107 THR A O 1
ATOM 797 N N . ALA A 1 108 ? 9.867 -5.944 18.380 1.00 57.66 108 ALA A N 1
ATOM 798 C CA . ALA A 1 108 ? 9.765 -5.753 16.931 1.00 57.66 108 ALA A CA 1
ATOM 799 C C . ALA A 1 108 ? 10.986 -5.036 16.312 1.00 57.66 108 ALA A C 1
ATOM 801 O O . ALA A 1 108 ? 11.066 -4.912 15.093 1.00 57.66 108 ALA A O 1
ATOM 802 N N . ARG A 1 109 ? 11.960 -4.588 17.123 1.00 52.41 109 ARG A N 1
ATOM 803 C CA . ARG A 1 109 ? 13.209 -3.922 16.681 1.00 52.41 109 ARG A CA 1
ATOM 804 C C . ARG A 1 109 ? 14.290 -4.886 16.143 1.00 52.41 109 ARG A C 1
ATOM 806 O O . ARG A 1 109 ? 15.477 -4.614 16.312 1.00 52.41 109 ARG A O 1
ATOM 813 N N . GLY A 1 110 ? 13.884 -6.016 15.565 1.00 39.94 110 GLY A N 1
ATOM 814 C CA . GLY A 1 110 ? 14.783 -7.061 15.052 1.00 39.94 110 GLY A CA 1
ATOM 815 C C . GLY A 1 110 ? 15.568 -6.649 13.815 1.00 39.94 110 GLY A C 1
ATOM 816 O O . GLY A 1 110 ? 14.957 -6.029 12.919 1.00 39.94 110 GLY A O 1
#

Secondary structure (DSSP, 8-state):
--GGGPPP-HHHHHHHHHHHHHHHHTT---SEEEEESSHHHHHHHHHHHTTS---EEEEESHHHH--HHHHHHHHHHT--SSSEEEE--TTHHHHHHHHHSSS--GGG--

Sequence (110 aa):
MRDFDRPLDASGVADAETMGAVMRACNYIPDLTLCSNAKRARQTLEGLAGHTDTGRVLFLETLYSEDAAGYLNLIRGNGEPGSLLVVGHNPMTEDLTIALSGDGEETARG

pLDDT: mean 86.42, std 12.84, range [39.94, 98.25]

Solvent-accessible surface area (backbone atoms only — not comparable to full-atom values): 6088 Å² total; per-residue (Å²): 133,58,77,57,70,41,67,62,53,76,65,53,44,53,51,20,34,50,48,11,45,49,29,47,76,70,67,60,61,29,54,29,22,44,30,17,69,35,41,32,35,47,50,37,51,51,26,22,52,75,54,27,69,47,50,51,77,46,77,34,65,57,52,75,76,51,55,39,68,49,53,52,50,53,49,60,77,60,53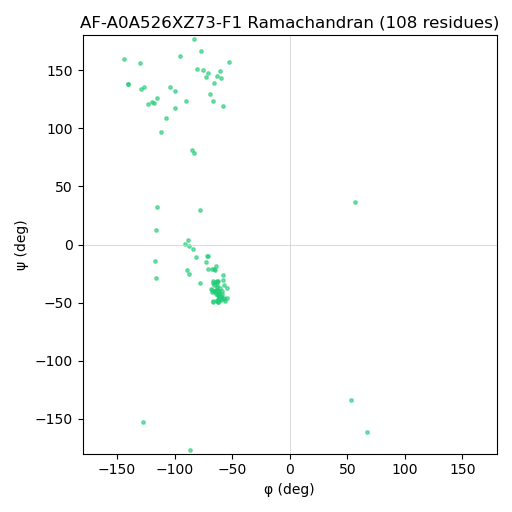,88,49,95,34,75,40,80,38,64,47,81,67,34,54,55,53,40,47,60,71,69,43,69,89,52,67,80,81,72,79,115